Protein AF-A0A6A6LCS4-F1 (afdb_monomer)

Foldseek 3Di:
DDPVVVCVQVVCAVVPDADDADPLLCVLCDCLDLNNDGDPSNVVVVVVVCVCVDPCCVVPPLVVLLVVLVCVLCVPCPPDDDDPVVSVLLSVQVSVCCSVPNDPCPVVSVVVVVVVVVSVVSSVDDPDPDDPVPDPPDPPCPVVVVVVVVVVVVVVVCVVPPPDDDDDDDDD

pLDDT: mean 77.16, std 19.66, range [36.06, 96.31]

Structure (mmCIF, N/CA/C/O backbone):
data_AF-A0A6A6LCS4-F1
#
_entry.id   AF-A0A6A6LCS4-F1
#
loop_
_atom_site.group_PDB
_atom_site.id
_atom_site.type_symbol
_atom_site.label_atom_id
_atom_site.label_alt_id
_atom_site.label_comp_id
_atom_site.label_asym_id
_atom_site.label_entity_id
_atom_site.label_seq_id
_atom_site.pdbx_PDB_ins_code
_atom_site.Cartn_x
_atom_site.Cartn_y
_atom_site.Cartn_z
_atom_site.occupancy
_atom_site.B_iso_or_equiv
_atom_site.auth_seq_id
_atom_site.auth_comp_id
_atom_site.auth_asym_id
_atom_site.auth_atom_id
_atom_site.pdbx_PDB_model_num
ATOM 1 N N . MET A 1 1 ? -0.748 -23.953 -7.394 1.00 75.88 1 MET A N 1
ATOM 2 C CA . MET A 1 1 ? 0.316 -23.124 -8.001 1.00 75.88 1 MET A CA 1
ATOM 3 C C . MET A 1 1 ? 1.629 -23.865 -7.856 1.00 75.88 1 MET A C 1
ATOM 5 O O . MET A 1 1 ? 1.824 -24.465 -6.807 1.00 75.88 1 MET A O 1
ATOM 9 N N . ASP A 1 2 ? 2.481 -23.835 -8.878 1.00 95.81 2 ASP A N 1
ATOM 10 C CA . ASP A 1 2 ? 3.813 -24.445 -8.841 1.00 95.81 2 ASP A CA 1
ATOM 11 C C . ASP A 1 2 ? 4.840 -23.467 -8.219 1.00 95.81 2 ASP A C 1
ATOM 13 O O . ASP A 1 2 ? 5.063 -22.385 -8.777 1.00 95.81 2 ASP A O 1
ATOM 17 N N . PRO A 1 3 ? 5.449 -23.795 -7.061 1.00 96.31 3 PRO A N 1
ATOM 18 C CA . PRO A 1 3 ? 6.428 -22.931 -6.406 1.00 96.31 3 PRO A CA 1
ATOM 19 C C . PRO A 1 3 ? 7.697 -22.688 -7.230 1.00 96.31 3 PRO A C 1
ATOM 21 O O . PRO A 1 3 ? 8.274 -21.602 -7.135 1.00 96.31 3 PRO A O 1
ATOM 24 N N . GLU A 1 4 ? 8.142 -23.666 -8.025 1.00 96.00 4 GLU A N 1
ATOM 25 C CA . GLU A 1 4 ? 9.366 -23.533 -8.822 1.00 96.00 4 GLU A CA 1
ATOM 26 C C . GLU A 1 4 ? 9.160 -22.550 -9.971 1.00 96.00 4 GLU A C 1
ATOM 28 O O . GLU A 1 4 ? 9.959 -21.623 -10.140 1.00 96.00 4 GLU A O 1
ATOM 33 N N . LEU A 1 5 ? 8.034 -22.671 -10.681 1.00 94.38 5 LEU A N 1
ATOM 34 C CA . LEU A 1 5 ? 7.612 -21.700 -11.684 1.00 94.38 5 LEU A CA 1
ATOM 35 C C . LEU A 1 5 ? 7.464 -20.291 -11.093 1.00 94.38 5 LEU A C 1
ATOM 37 O O . LEU A 1 5 ? 7.993 -19.330 -11.650 1.00 94.38 5 LEU A O 1
ATOM 41 N N . ASN A 1 6 ? 6.803 -20.152 -9.941 1.00 93.75 6 ASN A N 1
ATOM 42 C CA . ASN A 1 6 ? 6.642 -18.851 -9.285 1.00 93.75 6 ASN A CA 1
ATOM 43 C C . ASN A 1 6 ? 7.996 -18.220 -8.929 1.00 93.75 6 ASN A C 1
ATOM 45 O O . ASN A 1 6 ? 8.218 -17.032 -9.170 1.00 93.75 6 ASN A O 1
ATOM 49 N N . LYS A 1 7 ? 8.929 -19.015 -8.389 1.00 94.19 7 LYS A N 1
ATOM 50 C CA . LYS A 1 7 ? 10.291 -18.562 -8.086 1.00 94.19 7 LYS A CA 1
ATOM 51 C C . LYS A 1 7 ? 11.024 -18.134 -9.355 1.00 94.19 7 LYS A C 1
ATOM 53 O O . LYS A 1 7 ? 11.685 -17.097 -9.344 1.00 94.19 7 LYS A O 1
ATOM 58 N N . TYR A 1 8 ? 10.903 -18.903 -10.436 1.00 93.12 8 TYR A N 1
ATOM 59 C CA . TYR A 1 8 ? 11.496 -18.557 -11.724 1.00 93.12 8 TYR A CA 1
ATOM 60 C C . TYR A 1 8 ? 10.962 -17.218 -12.243 1.00 93.12 8 TYR A C 1
ATOM 62 O O . TYR A 1 8 ? 11.762 -16.357 -12.608 1.00 93.12 8 TYR A O 1
ATOM 70 N N . ILE A 1 9 ? 9.644 -17.007 -12.214 1.00 92.31 9 ILE A N 1
ATOM 71 C CA . ILE A 1 9 ? 9.012 -15.758 -12.660 1.00 92.31 9 ILE A CA 1
ATOM 72 C C . ILE A 1 9 ? 9.538 -14.566 -11.848 1.00 92.31 9 ILE A C 1
ATOM 74 O O . ILE A 1 9 ? 10.027 -13.597 -12.426 1.00 92.31 9 ILE A O 1
ATOM 78 N N . LEU A 1 10 ? 9.517 -14.657 -10.514 1.00 91.31 10 LEU A N 1
ATOM 79 C CA . LEU A 1 10 ? 9.917 -13.557 -9.626 1.00 91.31 10 LEU A CA 1
ATOM 80 C C . LEU A 1 10 ? 11.423 -13.241 -9.683 1.00 91.31 10 LEU A C 1
ATOM 82 O O . LEU A 1 10 ? 11.816 -12.084 -9.575 1.00 91.31 10 LEU A O 1
ATOM 86 N N . MET A 1 11 ? 12.291 -14.242 -9.864 1.00 90.69 11 MET A N 1
ATOM 87 C CA . MET A 1 11 ? 13.752 -14.040 -9.948 1.00 90.69 11 MET A CA 1
ATOM 88 C C . MET A 1 11 ? 14.232 -13.560 -11.329 1.00 90.69 11 MET A C 1
ATOM 90 O O . MET A 1 11 ? 15.397 -13.172 -11.484 1.00 90.69 11 MET A O 1
ATOM 94 N N . ASN A 1 12 ? 13.357 -13.607 -12.336 1.00 89.56 12 ASN A N 1
ATOM 95 C CA . ASN A 1 12 ? 13.640 -13.172 -13.704 1.00 89.56 12 ASN A CA 1
ATOM 96 C C . ASN A 1 12 ? 12.803 -11.959 -14.134 1.00 89.56 12 ASN A C 1
ATOM 98 O O . ASN A 1 12 ? 12.786 -11.609 -15.317 1.00 89.56 12 ASN A O 1
ATOM 102 N N . GLU A 1 13 ? 12.173 -11.268 -13.182 1.00 81.38 13 GLU A N 1
ATOM 103 C CA . GLU A 1 13 ? 11.623 -9.933 -13.405 1.00 81.38 13 GLU A CA 1
ATOM 104 C C . GLU A 1 13 ? 12.717 -9.021 -14.004 1.00 81.38 13 GLU A C 1
ATOM 106 O O . GLU A 1 13 ? 13.863 -9.019 -13.548 1.00 81.38 13 GLU A O 1
ATOM 111 N N . ALA A 1 14 ? 12.389 -8.295 -15.080 1.00 74.50 14 ALA A N 1
ATOM 112 C CA . ALA A 1 14 ? 13.310 -7.478 -15.886 1.00 74.50 14 ALA A CA 1
ATOM 113 C C . ALA A 1 14 ? 14.361 -8.231 -16.739 1.00 74.50 14 ALA A C 1
ATOM 115 O O . ALA A 1 14 ? 15.143 -7.584 -17.436 1.00 74.50 14 ALA A O 1
ATOM 116 N N . LYS A 1 15 ? 14.348 -9.574 -16.774 1.00 83.25 15 LYS A N 1
ATOM 117 C CA . LYS A 1 15 ? 15.141 -10.405 -17.713 1.00 83.25 15 LYS A CA 1
ATOM 118 C C . LYS A 1 15 ? 14.302 -10.953 -18.878 1.00 83.25 15 LYS A C 1
ATOM 120 O O . LYS A 1 15 ? 14.562 -12.041 -19.379 1.00 83.25 15 LYS A O 1
ATOM 125 N N . GLY A 1 16 ? 13.274 -10.210 -19.284 1.00 80.62 16 GLY A N 1
ATOM 126 C CA . GLY A 1 16 ? 12.321 -10.604 -20.331 1.00 80.62 16 GLY A CA 1
ATOM 127 C C . GLY A 1 16 ? 10.898 -10.841 -19.824 1.00 80.62 16 GLY A C 1
ATOM 128 O O . GLY A 1 16 ? 9.982 -10.926 -20.634 1.00 80.62 16 GLY A O 1
ATOM 129 N N . LEU A 1 17 ? 10.693 -10.880 -18.503 1.00 86.25 17 LEU A N 1
ATOM 130 C CA . LEU A 1 17 ? 9.367 -10.877 -17.884 1.00 86.25 17 LEU A CA 1
ATOM 131 C C . LEU A 1 17 ? 9.035 -9.480 -17.351 1.00 86.25 17 LEU A C 1
ATOM 133 O O . LEU A 1 17 ? 9.842 -8.872 -16.638 1.00 86.25 17 LEU A O 1
ATOM 137 N N . VAL A 1 18 ? 7.841 -8.998 -17.698 1.00 83.62 18 VAL A N 1
ATOM 138 C CA . VAL A 1 18 ? 7.258 -7.739 -17.218 1.00 83.62 18 VAL A CA 1
ATOM 139 C C . VAL A 1 18 ? 5.915 -8.014 -16.534 1.00 83.62 18 VAL A C 1
ATOM 141 O O . VAL A 1 18 ? 5.208 -8.934 -16.959 1.00 83.62 18 VAL A O 1
ATOM 144 N N . PRO A 1 19 ? 5.545 -7.260 -15.485 1.00 84.75 19 PRO A N 1
ATOM 145 C CA . PRO A 1 19 ? 4.231 -7.385 -14.867 1.00 84.75 19 PRO A CA 1
ATOM 146 C C . PRO A 1 19 ? 3.094 -7.110 -15.864 1.00 84.75 19 PRO A C 1
ATOM 148 O O . PRO A 1 19 ? 3.090 -6.099 -16.561 1.00 84.75 19 PRO A O 1
ATOM 151 N N . GLY A 1 20 ? 2.114 -8.013 -15.923 1.00 85.19 20 GLY A N 1
ATOM 152 C CA . GLY A 1 20 ? 0.944 -7.900 -16.798 1.00 85.19 20 GLY A CA 1
ATOM 153 C C . GLY A 1 20 ? -0.299 -7.442 -16.042 1.00 85.19 20 GLY A C 1
ATOM 154 O O . GLY A 1 20 ? -1.183 -8.254 -15.780 1.00 85.19 20 GLY A O 1
ATOM 155 N N . TYR A 1 21 ? -0.364 -6.165 -15.660 1.00 86.12 21 TYR A N 1
ATOM 156 C CA . TYR A 1 21 ? -1.537 -5.614 -14.970 1.00 86.12 21 TYR A CA 1
ATOM 157 C C . TYR A 1 21 ? -2.703 -5.335 -15.937 1.00 86.12 21 TYR A C 1
ATOM 159 O O . TYR A 1 21 ? -2.460 -4.965 -17.088 1.00 86.12 21 TYR A O 1
ATOM 167 N N . PRO A 1 22 ? -3.970 -5.465 -15.491 1.00 83.50 22 PRO A N 1
ATOM 168 C CA . PRO A 1 22 ? -5.130 -5.093 -16.299 1.00 83.50 22 PRO A CA 1
ATOM 169 C C . PRO A 1 22 ? -5.098 -3.620 -16.724 1.00 83.50 22 PRO A C 1
ATOM 171 O O . PRO A 1 22 ? -4.697 -2.753 -15.945 1.00 83.50 22 PRO A O 1
ATOM 174 N N . GLN A 1 23 ? -5.599 -3.322 -17.927 1.00 81.31 23 GLN A N 1
ATOM 175 C CA . GLN A 1 23 ? -5.616 -1.953 -18.453 1.00 81.31 23 GLN A CA 1
ATOM 176 C C . GLN A 1 23 ? -6.416 -0.989 -17.557 1.00 81.31 23 GLN A C 1
ATOM 178 O O . GLN A 1 23 ? -5.954 0.123 -17.323 1.00 81.31 23 GLN A O 1
ATOM 183 N N . SER A 1 24 ? -7.534 -1.433 -16.962 1.00 80.19 24 SER A N 1
ATOM 184 C CA . SER A 1 24 ? -8.314 -0.634 -15.996 1.00 80.19 24 SER A CA 1
ATOM 185 C C . SER A 1 24 ? -7.468 -0.143 -14.822 1.00 80.19 24 SER A C 1
ATOM 187 O O . SER A 1 24 ? -7.541 1.025 -14.447 1.00 80.19 24 SER A O 1
ATOM 189 N N . MET A 1 25 ? -6.623 -1.011 -14.257 1.00 83.00 25 MET A N 1
ATOM 190 C CA . MET A 1 25 ? -5.726 -0.643 -13.164 1.00 83.00 25 MET A CA 1
ATOM 191 C C . MET A 1 25 ? -4.701 0.406 -13.611 1.00 83.00 25 MET A C 1
ATOM 193 O O . MET A 1 25 ? -4.442 1.358 -12.875 1.00 83.00 25 MET A O 1
ATOM 197 N N . LEU A 1 26 ? -4.131 0.253 -14.810 1.00 85.44 26 LEU A N 1
ATOM 198 C CA . LEU A 1 26 ? -3.150 1.194 -15.357 1.00 85.44 26 LEU A CA 1
ATOM 199 C C . LEU A 1 26 ? -3.765 2.567 -15.656 1.00 85.44 26 LEU A C 1
ATOM 201 O O . LEU A 1 26 ? -3.124 3.585 -15.392 1.00 85.44 26 LEU A O 1
ATOM 205 N N . ASP A 1 27 ? -4.996 2.598 -16.164 1.00 85.19 27 ASP A N 1
ATOM 206 C CA . ASP A 1 27 ? -5.712 3.834 -16.482 1.00 85.19 27 ASP A CA 1
ATOM 207 C C . ASP A 1 27 ? -6.097 4.601 -15.213 1.00 85.19 27 ASP A C 1
ATOM 209 O O . ASP A 1 27 ? -5.892 5.812 -15.137 1.00 85.19 27 ASP A O 1
ATOM 213 N N . ILE A 1 28 ? -6.582 3.892 -14.188 1.00 87.00 28 ILE A N 1
ATOM 214 C CA . ILE A 1 28 ? -6.997 4.490 -12.913 1.00 87.00 28 ILE A CA 1
ATOM 215 C C . ILE A 1 28 ? -5.797 4.992 -12.101 1.00 87.00 28 ILE A C 1
ATOM 217 O O . ILE A 1 28 ? -5.835 6.096 -11.561 1.00 87.00 28 ILE A O 1
ATOM 221 N N . LEU A 1 29 ? -4.728 4.195 -11.992 1.00 88.31 29 LEU A N 1
ATOM 222 C CA . LEU A 1 29 ? -3.538 4.570 -11.215 1.00 88.31 29 LEU A CA 1
ATOM 223 C C . LEU A 1 29 ? -2.599 5.510 -11.988 1.00 88.31 29 LEU A C 1
ATOM 225 O O . LEU A 1 29 ? -1.736 6.155 -11.392 1.00 88.31 29 LEU A O 1
ATOM 229 N N . GLY A 1 30 ? -2.766 5.598 -13.309 1.00 87.88 30 GLY A N 1
ATOM 230 C CA . GLY A 1 30 ? -2.025 6.487 -14.196 1.00 87.88 30 GLY A CA 1
ATOM 231 C C . GLY A 1 30 ? -0.648 5.956 -14.599 1.00 87.88 30 GLY A C 1
ATOM 232 O O . GLY A 1 30 ? -0.017 5.165 -13.909 1.00 87.88 30 GLY A O 1
ATOM 233 N N . LYS A 1 31 ? -0.116 6.437 -15.724 1.00 88.00 31 LYS A N 1
ATOM 234 C CA . LYS A 1 31 ? 1.104 5.895 -16.367 1.00 88.00 31 LYS A CA 1
ATOM 235 C C . LYS A 1 31 ? 2.401 6.051 -15.558 1.00 88.00 31 LYS A C 1
ATOM 237 O O . LYS A 1 31 ? 3.392 5.401 -15.870 1.00 88.00 31 LYS A O 1
ATOM 242 N N . CYS A 1 32 ? 2.397 6.906 -14.537 1.00 88.31 32 CYS A N 1
ATOM 243 C CA . CYS A 1 32 ? 3.542 7.138 -13.652 1.00 88.31 32 CYS A CA 1
ATOM 244 C C . CYS A 1 32 ? 3.520 6.257 -12.393 1.00 88.31 32 CYS A C 1
ATOM 246 O O . CYS A 1 32 ? 4.375 6.421 -11.526 1.00 88.31 32 CYS A O 1
ATOM 248 N N . ASN A 1 33 ? 2.539 5.360 -12.251 1.00 90.62 33 ASN A N 1
ATOM 249 C CA . ASN A 1 33 ? 2.462 4.463 -11.105 1.00 90.62 33 ASN A CA 1
ATOM 250 C C . ASN A 1 33 ? 3.554 3.375 -11.170 1.00 90.62 33 ASN A C 1
ATOM 252 O O . ASN A 1 33 ? 3.995 2.988 -12.254 1.00 90.62 33 ASN A O 1
ATOM 256 N N . ILE A 1 34 ? 3.978 2.857 -10.011 1.00 91.12 34 ILE A N 1
ATOM 257 C CA . ILE A 1 34 ? 5.079 1.879 -9.930 1.00 91.12 34 ILE A CA 1
ATOM 258 C C . ILE A 1 34 ? 4.786 0.571 -10.687 1.00 91.12 34 ILE A C 1
ATOM 260 O O . ILE A 1 34 ? 5.712 -0.046 -11.195 1.00 91.12 34 ILE A O 1
ATOM 264 N N . ALA A 1 35 ? 3.515 0.183 -10.807 1.00 87.50 35 ALA A N 1
ATOM 265 C CA . ALA A 1 35 ? 3.062 -0.991 -11.549 1.00 87.50 35 ALA A CA 1
ATOM 266 C C . ALA A 1 35 ? 3.028 -0.769 -13.080 1.00 87.50 35 ALA A C 1
ATOM 268 O O . ALA A 1 35 ? 2.988 -1.739 -13.832 1.00 87.50 35 ALA A O 1
ATOM 269 N N . ALA A 1 36 ? 3.056 0.485 -13.555 1.00 88.81 36 ALA A N 1
ATOM 270 C CA . ALA A 1 36 ? 3.078 0.837 -14.980 1.00 88.81 36 ALA A CA 1
ATOM 271 C C . ALA A 1 36 ? 4.490 1.075 -15.537 1.00 88.81 36 ALA A C 1
ATOM 273 O O . ALA A 1 36 ? 4.730 0.901 -16.736 1.00 88.81 36 ALA A O 1
ATOM 274 N N . VAL A 1 37 ? 5.425 1.524 -14.697 1.00 90.50 37 VAL A N 1
ATOM 275 C CA . VAL A 1 37 ? 6.797 1.820 -15.126 1.00 90.50 37 VAL A CA 1
ATOM 276 C C . VAL A 1 37 ? 7.677 0.574 -15.100 1.00 90.50 37 VAL A C 1
ATOM 278 O O . VAL A 1 37 ? 7.478 -0.342 -14.311 1.00 90.50 37 VAL A O 1
ATOM 281 N N . HIS A 1 38 ? 8.713 0.564 -15.939 1.00 88.75 38 HIS A N 1
ATOM 282 C CA . HIS A 1 38 ? 9.626 -0.569 -16.083 1.00 88.75 38 HIS A CA 1
ATOM 283 C C . HIS A 1 38 ? 11.090 -0.106 -16.089 1.00 88.75 38 HIS A C 1
ATOM 285 O O . HIS A 1 38 ? 11.390 1.090 -16.159 1.00 88.75 38 HIS A O 1
ATOM 291 N N . GLY A 1 39 ? 12.021 -1.059 -16.000 1.00 88.50 39 GLY A N 1
ATOM 292 C CA . GLY A 1 39 ? 13.454 -0.801 -16.153 1.00 88.50 39 GLY A CA 1
ATOM 293 C C . GLY A 1 39 ? 14.031 0.163 -15.109 1.00 88.50 39 GLY A C 1
ATOM 294 O O . GLY A 1 39 ? 13.807 0.013 -13.905 1.00 88.50 39 GLY A O 1
ATOM 295 N N . SER A 1 40 ? 14.814 1.144 -15.566 1.00 90.88 40 SER A N 1
ATOM 296 C CA . SER A 1 40 ? 15.512 2.105 -14.700 1.00 90.88 40 SER A CA 1
ATOM 297 C C . SER A 1 40 ? 14.556 2.980 -13.887 1.00 90.88 40 SER A C 1
ATOM 299 O O . SER A 1 40 ? 14.818 3.211 -12.708 1.00 90.88 40 SER A O 1
ATOM 301 N N . THR A 1 41 ? 13.430 3.403 -14.470 1.00 92.44 41 THR A N 1
ATOM 302 C CA . THR A 1 41 ? 12.408 4.205 -13.781 1.00 92.44 41 THR A CA 1
ATOM 303 C C . THR A 1 41 ? 11.787 3.430 -12.624 1.00 92.44 41 THR A C 1
ATOM 305 O O . THR A 1 41 ? 11.748 3.933 -11.501 1.00 92.44 41 THR A O 1
ATOM 308 N N . HIS A 1 42 ? 11.389 2.174 -12.860 1.00 92.31 42 HIS A N 1
ATOM 309 C CA . HIS A 1 42 ? 10.890 1.295 -11.798 1.00 92.31 42 HIS A CA 1
ATOM 310 C C . HIS A 1 42 ? 11.935 1.101 -10.691 1.00 92.31 42 HIS A C 1
ATOM 312 O O . HIS A 1 42 ? 11.632 1.260 -9.509 1.00 92.31 42 HIS A O 1
ATOM 318 N N . LYS A 1 43 ? 13.195 0.829 -11.064 1.00 91.69 43 LYS A N 1
ATOM 319 C CA . LYS A 1 43 ? 14.300 0.652 -10.109 1.00 91.69 43 LYS A CA 1
ATOM 320 C C . LYS A 1 43 ? 14.516 1.893 -9.240 1.00 91.69 43 LYS A C 1
ATOM 322 O O . LYS A 1 43 ? 14.732 1.753 -8.037 1.00 91.69 43 LYS A O 1
ATOM 327 N N . TYR A 1 44 ? 14.449 3.083 -9.833 1.00 94.81 44 TYR A N 1
ATOM 328 C CA . TYR A 1 44 ? 14.575 4.348 -9.115 1.00 94.81 44 TYR A CA 1
ATOM 329 C C . TYR A 1 44 ? 13.414 4.560 -8.135 1.00 94.81 44 TYR A C 1
ATOM 331 O O . TYR A 1 44 ? 13.659 4.761 -6.947 1.00 94.81 44 TYR A O 1
ATOM 339 N N . MET A 1 45 ? 12.164 4.427 -8.596 1.00 95.25 45 MET A N 1
ATOM 340 C CA . MET A 1 45 ? 10.975 4.570 -7.744 1.00 95.25 45 MET A CA 1
ATOM 341 C C . MET A 1 45 ? 10.977 3.572 -6.583 1.00 95.25 45 MET A C 1
ATOM 343 O O . MET A 1 45 ? 10.755 3.955 -5.436 1.00 95.25 45 MET A O 1
ATOM 347 N N . ARG A 1 46 ? 11.290 2.300 -6.859 1.00 93.19 46 ARG A N 1
ATOM 348 C CA . ARG A 1 46 ? 11.407 1.257 -5.834 1.00 93.19 46 ARG A CA 1
ATOM 349 C C . ARG A 1 46 ? 12.513 1.575 -4.830 1.00 93.19 46 ARG A C 1
ATOM 351 O O . ARG A 1 46 ? 12.316 1.382 -3.636 1.00 93.19 46 ARG A O 1
ATOM 358 N N . GLY A 1 47 ? 13.664 2.061 -5.295 1.00 95.00 47 GLY A N 1
ATOM 359 C CA . GLY A 1 47 ? 14.767 2.479 -4.428 1.00 95.00 47 GLY A CA 1
ATOM 360 C C . GLY A 1 47 ? 14.375 3.630 -3.500 1.00 95.00 47 GLY A C 1
ATOM 361 O O . GLY A 1 47 ? 14.605 3.545 -2.295 1.00 95.00 47 GLY A O 1
ATOM 362 N N . ALA A 1 48 ? 13.721 4.659 -4.044 1.00 94.62 48 ALA A N 1
ATOM 363 C CA . ALA A 1 48 ? 13.206 5.778 -3.262 1.00 94.62 48 ALA A CA 1
ATOM 364 C C . ALA A 1 48 ? 12.175 5.307 -2.224 1.00 94.62 48 ALA A C 1
ATOM 366 O O . ALA A 1 48 ? 12.322 5.620 -1.045 1.00 94.62 48 ALA A O 1
ATOM 367 N N . LEU A 1 49 ? 11.207 4.469 -2.613 1.00 92.88 49 LEU A N 1
ATOM 368 C CA . LEU A 1 49 ? 10.234 3.900 -1.678 1.00 92.88 49 LEU A CA 1
ATOM 369 C C . LEU A 1 49 ? 10.925 3.126 -0.547 1.00 92.88 49 LEU A C 1
ATOM 371 O O . LEU A 1 49 ? 10.646 3.380 0.619 1.00 92.88 49 LEU A O 1
ATOM 375 N N . LEU A 1 50 ? 11.872 2.239 -0.873 1.00 94.19 50 LEU A N 1
ATOM 376 C CA . LEU A 1 50 ? 12.612 1.454 0.121 1.00 94.19 50 LEU A CA 1
ATOM 377 C C . LEU A 1 50 ? 13.441 2.318 1.081 1.00 94.19 50 LEU A C 1
ATOM 379 O O . LEU A 1 50 ? 13.595 1.941 2.240 1.00 94.19 50 LEU A O 1
ATOM 383 N N . SER A 1 51 ? 1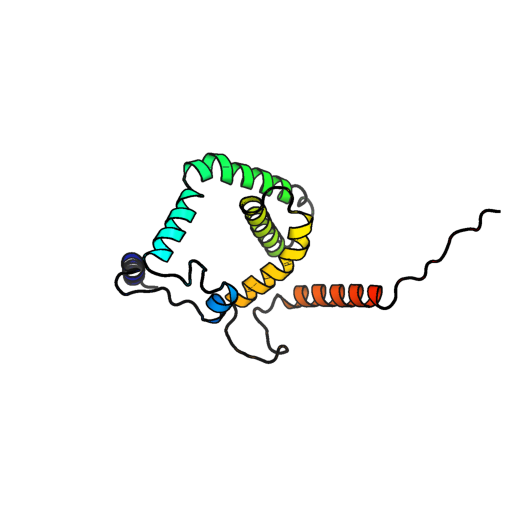3.946 3.475 0.639 1.00 92.38 51 SER A N 1
ATOM 384 C CA . SER A 1 51 ? 14.635 4.411 1.538 1.00 92.38 51 SER A CA 1
ATOM 385 C C . SER A 1 51 ? 13.701 5.050 2.572 1.00 92.38 51 SER A C 1
ATOM 387 O O . SER A 1 51 ? 14.131 5.292 3.699 1.00 92.38 51 SER A O 1
ATOM 389 N N . LEU A 1 52 ? 12.420 5.251 2.231 1.00 90.62 52 LEU A N 1
ATOM 390 C CA . LEU A 1 52 ? 11.407 5.781 3.151 1.00 90.62 52 LEU A CA 1
ATOM 391 C C . LEU A 1 52 ? 10.970 4.741 4.194 1.00 90.62 52 LEU A C 1
ATOM 393 O O . LEU A 1 52 ? 10.619 5.103 5.314 1.00 90.62 52 LEU A O 1
ATOM 397 N N . ILE A 1 53 ? 11.027 3.451 3.847 1.00 92.56 53 ILE A N 1
ATOM 398 C CA . ILE A 1 53 ? 10.640 2.327 4.717 1.00 92.56 53 ILE A CA 1
ATOM 399 C C . ILE A 1 53 ? 11.845 1.493 5.175 1.00 92.56 53 ILE A C 1
ATOM 401 O O . ILE A 1 53 ? 11.779 0.266 5.257 1.00 92.56 53 ILE A O 1
ATOM 405 N N . SER A 1 54 ? 12.970 2.145 5.474 1.00 94.38 54 SER A N 1
ATOM 406 C CA . SER A 1 54 ? 14.150 1.446 5.993 1.00 94.38 54 SER A CA 1
ATOM 407 C C . SER A 1 54 ? 13.846 0.741 7.330 1.00 94.38 54 SER A C 1
ATOM 409 O O . SER A 1 54 ? 12.957 1.178 8.066 1.00 94.38 54 SER A O 1
ATOM 411 N N . PRO A 1 55 ? 14.582 -0.322 7.707 1.00 95.38 55 PRO A N 1
ATOM 412 C CA . PRO A 1 55 ? 14.356 -1.018 8.977 1.00 95.38 55 PRO A CA 1
ATOM 413 C C . PRO A 1 55 ? 14.365 -0.089 10.201 1.00 95.38 55 PRO A C 1
ATOM 415 O O . PRO A 1 55 ? 13.561 -0.266 11.117 1.00 95.38 55 PRO A O 1
ATOM 418 N N . THR A 1 56 ? 15.236 0.924 10.194 1.00 95.31 56 THR A N 1
ATOM 419 C CA . THR A 1 56 ? 15.301 1.957 11.234 1.00 95.31 56 THR A CA 1
ATOM 420 C C . THR A 1 56 ? 14.048 2.831 11.228 1.00 95.31 56 THR A C 1
ATOM 422 O O . THR A 1 56 ? 13.420 2.982 12.271 1.00 95.31 56 THR A O 1
ATOM 425 N N . MET A 1 57 ? 13.612 3.322 10.059 1.00 94.19 57 MET A N 1
ATOM 426 C CA . MET A 1 57 ? 12.378 4.114 9.934 1.00 94.19 57 MET A CA 1
ATOM 427 C C . MET A 1 57 ? 11.144 3.329 10.387 1.00 94.19 57 MET A C 1
ATOM 429 O O . MET A 1 57 ? 10.293 3.865 11.096 1.00 94.19 57 MET A O 1
ATOM 433 N N . ILE A 1 58 ? 11.061 2.042 10.035 1.00 94.56 58 ILE A N 1
ATOM 434 C CA . ILE A 1 58 ? 9.980 1.160 10.485 1.00 94.56 58 ILE A CA 1
ATOM 435 C C . ILE A 1 58 ? 9.961 1.084 12.012 1.00 94.56 58 ILE A C 1
ATOM 437 O O . ILE A 1 58 ? 8.916 1.304 12.621 1.00 94.56 58 ILE A O 1
ATOM 441 N N . ARG A 1 59 ? 11.108 0.788 12.632 1.00 96.25 59 ARG A N 1
ATOM 442 C CA . ARG A 1 59 ? 11.212 0.584 14.081 1.00 96.25 59 ARG A CA 1
ATOM 443 C C . ARG A 1 59 ? 10.965 1.862 14.877 1.00 96.25 59 ARG A C 1
ATOM 445 O O . ARG A 1 59 ? 10.276 1.810 15.890 1.00 96.25 59 ARG A O 1
ATOM 452 N N . GLU A 1 60 ? 11.562 2.969 14.458 1.00 95.12 60 GLU A N 1
ATOM 453 C CA . GLU A 1 60 ? 11.644 4.186 15.270 1.00 95.12 60 GLU A CA 1
ATOM 454 C C . GLU A 1 60 ? 10.518 5.180 14.982 1.00 95.12 60 GLU A C 1
ATOM 456 O O . GLU A 1 60 ? 10.186 5.974 15.855 1.00 95.12 60 GLU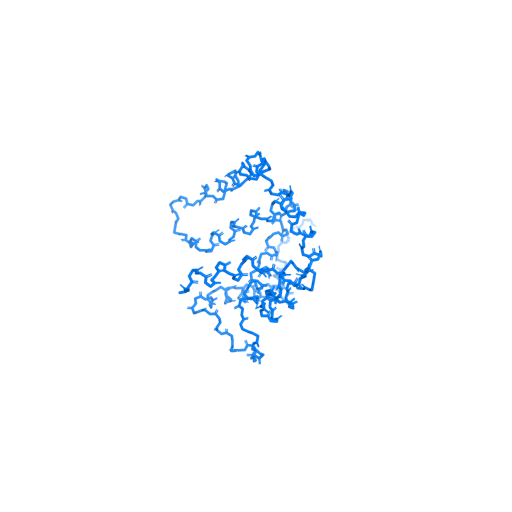 A O 1
ATOM 461 N N . GLN A 1 61 ? 9.915 5.138 13.788 1.00 91.38 61 GLN A N 1
ATOM 462 C CA . GLN A 1 61 ? 8.929 6.136 13.359 1.00 91.38 61 GLN A CA 1
ATOM 463 C C . GLN A 1 61 ? 7.586 5.509 12.976 1.00 91.38 61 GLN A C 1
ATOM 465 O O . GLN A 1 61 ? 6.554 5.859 13.555 1.00 91.38 61 GLN A O 1
ATOM 470 N N . LEU A 1 62 ? 7.575 4.564 12.027 1.00 91.94 62 LEU A N 1
ATOM 471 C CA . LEU A 1 62 ? 6.321 4.040 11.470 1.00 91.94 62 LEU A CA 1
ATOM 472 C C . LEU A 1 62 ? 5.562 3.193 12.499 1.00 91.94 62 LEU A C 1
ATOM 474 O O . LEU A 1 62 ? 4.392 3.465 12.752 1.00 91.94 62 LEU A O 1
ATOM 478 N N . LEU A 1 63 ? 6.212 2.215 13.142 1.00 94.25 63 LEU A N 1
ATOM 479 C CA . LEU A 1 63 ? 5.549 1.338 14.115 1.00 94.25 63 LEU A CA 1
ATOM 480 C C . LEU A 1 63 ? 4.983 2.097 15.327 1.00 94.25 63 LEU A C 1
ATOM 482 O O . LEU A 1 63 ? 3.810 1.877 15.629 1.00 94.25 63 LEU A O 1
ATOM 486 N N . PRO A 1 64 ? 5.719 3.013 15.993 1.00 93.88 64 PRO A N 1
ATOM 487 C CA . PRO A 1 64 ? 5.146 3.810 17.079 1.00 93.88 64 PRO A CA 1
ATOM 488 C C . PRO A 1 64 ? 3.961 4.667 16.623 1.00 93.88 64 PRO A C 1
ATOM 490 O O . PRO A 1 64 ? 2.940 4.737 17.307 1.00 93.88 64 PRO A O 1
ATOM 493 N N . THR A 1 65 ? 4.057 5.277 15.437 1.00 91.00 65 THR A N 1
ATOM 494 C CA . THR A 1 65 ? 2.973 6.097 14.874 1.00 91.00 65 THR A CA 1
ATOM 495 C C . THR A 1 65 ? 1.725 5.260 14.592 1.00 91.00 65 THR A C 1
ATOM 497 O O . THR A 1 65 ? 0.608 5.690 14.897 1.00 91.00 65 THR A O 1
ATOM 500 N N . ILE A 1 66 ? 1.909 4.060 14.037 1.00 92.75 66 ILE A N 1
ATOM 501 C CA . ILE A 1 66 ? 0.837 3.103 13.760 1.00 92.75 66 ILE A CA 1
ATOM 502 C C . ILE A 1 66 ? 0.216 2.598 15.070 1.00 92.75 66 ILE A C 1
ATOM 504 O O . ILE A 1 66 ? -1.007 2.594 15.171 1.00 92.75 66 ILE A O 1
ATOM 508 N N . ASP A 1 67 ? 1.006 2.241 16.089 1.00 94.25 67 ASP A N 1
ATOM 509 C CA . ASP A 1 67 ? 0.497 1.786 17.396 1.00 94.25 67 ASP A CA 1
ATOM 510 C C . ASP A 1 67 ? -0.375 2.856 18.072 1.00 94.25 67 ASP A C 1
ATOM 512 O O . ASP A 1 67 ? -1.525 2.582 18.424 1.00 94.25 67 ASP A O 1
ATOM 516 N N . VAL A 1 68 ? 0.112 4.099 18.159 1.00 92.25 68 VAL A N 1
ATOM 517 C CA . VAL A 1 68 ? -0.657 5.222 18.723 1.00 92.25 68 VAL A CA 1
ATOM 518 C C . VAL A 1 68 ? -1.951 5.449 17.939 1.00 92.25 68 VAL A C 1
ATOM 520 O O . VAL A 1 68 ? -3.020 5.639 18.530 1.00 92.25 68 VAL A O 1
ATOM 523 N N . PHE A 1 69 ? -1.878 5.412 16.605 1.00 91.25 69 PHE A N 1
ATOM 524 C CA . PHE A 1 69 ? -3.050 5.576 15.749 1.00 91.25 69 PHE A CA 1
ATOM 525 C C . PHE A 1 69 ? -4.078 4.457 15.969 1.00 91.25 69 PHE A C 1
ATOM 527 O O . PHE A 1 69 ? -5.256 4.747 16.179 1.00 91.25 69 PHE A O 1
ATOM 534 N N . MET A 1 70 ? -3.641 3.194 15.984 1.00 92.06 70 MET A N 1
ATOM 535 C CA . MET A 1 70 ? -4.517 2.039 16.191 1.00 92.06 70 MET A CA 1
ATOM 536 C C . MET A 1 70 ? -5.177 2.077 17.569 1.00 92.06 70 MET A C 1
ATOM 538 O O . MET A 1 70 ? -6.394 1.949 17.648 1.00 92.06 70 MET A O 1
ATOM 542 N N . ARG A 1 71 ? -4.429 2.337 18.650 1.00 93.94 71 ARG A N 1
ATOM 543 C CA . ARG A 1 71 ? -5.007 2.460 20.005 1.00 93.94 71 ARG A CA 1
ATOM 544 C C . ARG A 1 71 ? -6.082 3.538 20.077 1.00 93.94 71 ARG A C 1
ATOM 546 O O . ARG A 1 71 ? -7.132 3.320 20.674 1.00 93.94 71 AR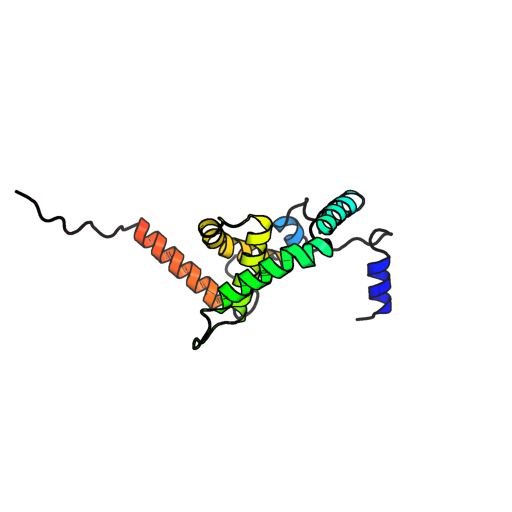G A O 1
ATOM 553 N N . THR A 1 72 ? -5.841 4.680 19.434 1.00 90.00 72 THR A N 1
ATOM 554 C CA . THR A 1 72 ? -6.815 5.780 19.372 1.00 90.00 72 THR A CA 1
ATOM 555 C C . THR A 1 72 ? -8.064 5.383 18.589 1.00 90.00 72 THR A C 1
ATOM 557 O O . THR A 1 72 ? -9.170 5.763 18.957 1.00 90.00 72 THR A O 1
ATOM 560 N N . HIS A 1 73 ? -7.905 4.611 17.514 1.00 88.06 73 HIS A N 1
ATOM 561 C CA . HIS A 1 73 ? -9.026 4.164 16.694 1.00 88.06 73 HIS A CA 1
ATOM 562 C C . HIS A 1 73 ? -9.860 3.070 17.385 1.00 88.06 73 HIS A C 1
ATOM 564 O O . HIS A 1 73 ? -11.083 3.054 17.248 1.00 88.06 73 HIS A O 1
ATOM 570 N N . LEU A 1 74 ? -9.207 2.196 18.159 1.00 91.94 74 LEU A N 1
ATOM 571 C CA . LEU A 1 74 ? -9.820 1.083 18.892 1.00 91.94 74 LEU A CA 1
ATOM 572 C C . LEU A 1 74 ? -10.491 1.501 20.210 1.00 91.94 74 LEU A C 1
ATOM 574 O O . LEU A 1 74 ? -11.392 0.807 20.670 1.00 91.94 74 LEU A O 1
ATOM 578 N N . SER A 1 75 ? -10.101 2.632 20.810 1.00 91.56 75 SER A N 1
ATOM 579 C CA . SER A 1 75 ? -10.566 3.061 22.145 1.00 91.56 75 SER A CA 1
ATOM 580 C C . SER A 1 75 ? -12.086 3.203 22.288 1.00 91.56 75 SER A C 1
ATOM 582 O O . SER A 1 75 ? -12.611 3.176 23.395 1.00 91.56 75 SER A O 1
ATOM 584 N N . ASN A 1 76 ? -12.802 3.348 21.171 1.00 85.00 76 ASN A N 1
ATOM 585 C CA . ASN A 1 76 ? -14.246 3.561 21.136 1.00 85.00 76 ASN A CA 1
ATOM 586 C C . ASN A 1 76 ? -15.044 2.323 20.702 1.00 85.00 76 ASN A C 1
ATOM 588 O O . ASN A 1 76 ? -16.224 2.469 20.364 1.00 85.00 76 ASN A O 1
ATOM 592 N N . TRP A 1 77 ? -14.418 1.146 20.635 1.00 91.56 77 TRP A N 1
ATOM 593 C CA . TRP A 1 77 ? -15.053 -0.079 20.132 1.00 91.56 77 TRP A CA 1
ATOM 594 C C . TRP A 1 77 ? -15.749 -0.901 21.222 1.00 91.56 77 TRP A C 1
ATOM 596 O O . TRP A 1 77 ? -16.629 -1.698 20.902 1.00 91.56 77 TRP A O 1
ATOM 606 N N . ASP A 1 78 ? -15.403 -0.690 22.493 1.00 91.25 78 ASP A N 1
ATOM 607 C CA . ASP A 1 78 ? -15.942 -1.466 23.611 1.00 91.25 78 ASP A CA 1
ATOM 608 C C . ASP A 1 78 ? -17.476 -1.422 23.676 1.00 91.25 78 ASP A C 1
ATOM 610 O O . ASP A 1 78 ? -18.102 -0.371 23.509 1.00 91.25 78 ASP A O 1
ATOM 614 N N . ASN A 1 79 ? -18.077 -2.585 23.954 1.00 92.12 79 ASN A N 1
ATOM 615 C CA . ASN A 1 79 ? -19.524 -2.789 24.098 1.00 92.12 79 ASN A CA 1
ATOM 616 C C . ASN A 1 79 ? -20.367 -2.372 22.875 1.00 92.12 79 ASN A C 1
ATOM 618 O O . ASN A 1 79 ? -21.558 -2.089 23.014 1.00 92.12 79 ASN A O 1
ATOM 622 N N . LYS A 1 80 ? -19.777 -2.342 21.674 1.00 92.62 80 LYS A N 1
ATOM 623 C CA . LYS A 1 80 ? -20.483 -2.052 20.419 1.00 92.62 80 LYS A CA 1
ATOM 624 C C . LYS A 1 80 ? -20.425 -3.242 19.472 1.00 92.62 80 LYS A C 1
ATOM 626 O O . LYS A 1 80 ? -19.402 -3.908 19.346 1.00 92.62 80 LYS A O 1
ATOM 631 N N . VAL A 1 81 ? -21.520 -3.468 18.752 1.00 94.62 81 VAL A N 1
ATOM 632 C CA . VAL A 1 81 ? -21.505 -4.317 17.558 1.00 94.62 81 VAL A CA 1
ATOM 633 C C . VAL A 1 81 ? -20.897 -3.488 16.431 1.00 94.62 81 VAL A C 1
ATOM 635 O O . VAL A 1 81 ? -21.407 -2.416 16.109 1.00 94.62 81 VAL A O 1
ATOM 638 N N . ILE A 1 82 ? -19.785 -3.958 15.872 1.00 93.31 82 ILE A N 1
ATOM 639 C CA . ILE A 1 82 ? -19.040 -3.256 14.827 1.00 93.31 82 ILE A CA 1
ATOM 640 C C . ILE A 1 82 ? -18.906 -4.132 13.585 1.00 93.31 82 ILE A C 1
ATOM 642 O O . ILE A 1 82 ? -18.698 -5.341 13.686 1.00 93.31 82 ILE A O 1
ATOM 646 N N . ASP A 1 83 ? -18.953 -3.508 12.412 1.00 93.38 83 ASP A N 1
ATOM 647 C CA . ASP A 1 83 ? -18.449 -4.129 11.193 1.00 93.38 83 ASP A CA 1
ATOM 648 C C . ASP A 1 83 ? -16.921 -4.007 11.186 1.00 93.38 83 ASP A C 1
ATOM 650 O O . ASP A 1 83 ? -16.352 -2.941 10.923 1.00 93.38 83 ASP A O 1
ATOM 654 N N . ILE A 1 84 ? -16.248 -5.112 11.507 1.00 92.50 84 ILE A N 1
ATOM 655 C CA . ILE A 1 84 ? -14.787 -5.160 11.552 1.00 92.50 84 ILE A CA 1
ATOM 656 C C . ILE A 1 84 ? -14.162 -4.901 10.177 1.00 92.50 84 ILE A C 1
ATOM 658 O O . ILE A 1 84 ? -13.112 -4.270 10.092 1.00 92.50 84 ILE A O 1
ATOM 662 N N . GLN A 1 85 ? -14.808 -5.326 9.087 1.00 93.12 85 GLN A N 1
ATOM 663 C CA . GLN A 1 85 ? -14.283 -5.131 7.742 1.00 93.12 85 GLN A CA 1
ATOM 664 C C . GLN A 1 85 ? -14.314 -3.647 7.375 1.00 93.12 85 GLN A C 1
ATOM 666 O O . GLN A 1 85 ? -13.303 -3.110 6.914 1.00 93.12 85 GLN A O 1
ATOM 671 N N . GLN A 1 86 ? -15.446 -2.977 7.609 1.00 91.00 86 GLN A N 1
ATOM 672 C CA . GLN A 1 86 ? -15.567 -1.539 7.386 1.00 91.00 86 GLN A CA 1
ATOM 673 C C . GLN A 1 86 ? -14.549 -0.776 8.239 1.00 91.00 86 GLN A C 1
ATOM 675 O O . GLN A 1 86 ? -13.777 0.031 7.718 1.00 91.00 86 GLN A O 1
ATOM 680 N N . LYS A 1 87 ? -14.494 -1.065 9.543 1.00 91.44 87 LYS A N 1
ATOM 681 C CA . LYS A 1 87 ? -13.618 -0.347 10.472 1.00 91.44 87 LYS A CA 1
ATOM 682 C C . LYS A 1 87 ? -12.138 -0.540 10.164 1.00 91.44 87 LYS A C 1
ATOM 684 O O . LYS A 1 87 ? -11.376 0.423 10.208 1.00 91.44 87 LYS A O 1
ATOM 689 N N . THR A 1 88 ? -11.711 -1.743 9.785 1.00 92.38 88 THR A N 1
ATOM 690 C CA . THR A 1 88 ? -10.314 -1.984 9.405 1.00 92.38 88 THR A CA 1
ATOM 691 C C . THR A 1 88 ? -9.952 -1.324 8.070 1.00 92.38 88 THR A C 1
ATOM 693 O O . THR A 1 88 ? -8.838 -0.813 7.950 1.00 92.38 88 THR A O 1
ATOM 696 N N . LYS A 1 89 ? -10.873 -1.257 7.093 1.00 92.62 89 LYS A N 1
ATOM 697 C CA . LYS A 1 89 ? -10.667 -0.495 5.844 1.00 92.62 89 LYS A CA 1
ATOM 698 C C . LYS A 1 89 ? -10.468 1.000 6.131 1.00 92.62 89 LYS A C 1
ATOM 700 O O . LYS A 1 89 ? -9.504 1.586 5.638 1.00 92.62 89 LYS A O 1
ATOM 705 N N . GLU A 1 90 ? -11.335 1.593 6.958 1.00 91.38 90 GLU A N 1
ATOM 706 C CA . GLU A 1 90 ? -11.223 2.990 7.414 1.00 91.38 90 GLU A CA 1
ATOM 707 C C . GLU A 1 90 ? -9.876 3.226 8.118 1.00 91.38 90 GLU A C 1
ATOM 709 O O . GLU A 1 90 ? -9.126 4.138 7.767 1.00 91.38 90 GLU A O 1
ATOM 714 N N . MET A 1 91 ? -9.525 2.357 9.069 1.00 91.56 91 MET A N 1
ATOM 715 C CA . MET A 1 91 ? -8.284 2.443 9.837 1.00 91.56 91 MET A CA 1
ATOM 716 C C . MET A 1 91 ? -7.032 2.373 8.948 1.00 91.56 91 MET A C 1
ATOM 718 O O . MET A 1 91 ? -6.124 3.189 9.114 1.00 91.56 91 MET A O 1
ATOM 722 N N . ALA A 1 92 ? -6.973 1.439 7.992 1.00 92.44 92 ALA A N 1
ATOM 723 C CA . ALA A 1 92 ? -5.826 1.279 7.096 1.00 92.44 92 ALA A CA 1
ATOM 724 C C . ALA A 1 92 ? -5.621 2.507 6.194 1.00 92.44 92 ALA A C 1
ATOM 726 O O . ALA A 1 92 ? -4.491 2.985 6.041 1.00 92.44 92 ALA A O 1
ATOM 727 N N . LEU A 1 93 ? -6.708 3.053 5.639 1.00 92.25 93 LEU A N 1
ATOM 728 C CA . LEU A 1 93 ? -6.653 4.257 4.813 1.00 92.25 93 LEU A CA 1
ATOM 729 C C . LEU A 1 93 ? -6.190 5.470 5.623 1.00 92.25 93 LEU A C 1
ATOM 731 O O . LEU A 1 93 ? -5.243 6.147 5.230 1.00 92.25 93 LEU A O 1
ATOM 735 N N . LEU A 1 94 ? -6.834 5.737 6.759 1.00 91.00 94 LEU A N 1
ATOM 736 C CA . LEU A 1 94 ? -6.528 6.901 7.590 1.00 91.00 94 LEU A CA 1
ATOM 737 C C . LEU A 1 94 ? -5.105 6.836 8.163 1.00 91.00 94 LEU A C 1
ATOM 739 O O . LEU A 1 94 ? -4.409 7.851 8.196 1.00 91.00 94 LEU A O 1
ATOM 743 N N . SER A 1 95 ? -4.636 5.645 8.549 1.00 90.62 95 SER A N 1
ATOM 744 C CA . SER A 1 95 ? -3.248 5.434 8.977 1.00 90.62 95 SER A CA 1
ATOM 745 C C . SER A 1 95 ? -2.254 5.728 7.849 1.00 90.62 95 SER A C 1
ATOM 747 O O . SER A 1 95 ? -1.233 6.379 8.072 1.00 90.62 95 SER A O 1
ATOM 749 N N . SER A 1 96 ? -2.560 5.296 6.623 1.00 90.50 96 SER A N 1
ATOM 750 C CA . SER A 1 96 ? -1.717 5.552 5.447 1.00 90.50 96 SER A CA 1
ATOM 751 C C . SER A 1 96 ? -1.696 7.039 5.084 1.00 90.50 96 SER A C 1
ATOM 753 O O . SER A 1 96 ? -0.629 7.609 4.870 1.00 90.50 96 SER A O 1
ATOM 755 N N . LEU A 1 97 ? -2.858 7.698 5.092 1.00 89.50 97 LEU A N 1
ATOM 756 C CA . LEU A 1 97 ? -2.972 9.137 4.849 1.00 89.50 97 LEU A CA 1
ATOM 757 C C . LEU A 1 97 ? -2.203 9.949 5.883 1.00 89.50 97 LEU A C 1
ATOM 759 O O . LEU A 1 97 ? -1.491 10.872 5.508 1.00 89.50 97 LEU A O 1
ATOM 763 N N . LYS A 1 98 ? -2.277 9.583 7.165 1.00 87.25 98 LYS A N 1
ATOM 764 C CA . LYS A 1 98 ? -1.509 10.257 8.215 1.00 87.25 98 LYS A CA 1
ATOM 765 C C . LYS A 1 98 ? 0.000 10.153 7.976 1.00 87.25 98 LYS A C 1
ATOM 767 O O . LYS A 1 98 ? 0.715 11.123 8.203 1.00 87.25 98 LYS A O 1
ATOM 772 N N . GLN A 1 99 ? 0.480 9.004 7.501 1.00 86.62 99 GLN A N 1
ATOM 773 C CA . GLN A 1 99 ? 1.902 8.795 7.203 1.00 86.62 99 GLN A CA 1
ATOM 774 C C . GLN A 1 99 ? 2.370 9.563 5.957 1.00 86.62 99 GLN A C 1
ATOM 776 O O . GLN A 1 99 ? 3.520 9.986 5.911 1.00 86.62 99 GLN A O 1
ATOM 781 N N . ILE A 1 100 ? 1.495 9.765 4.967 1.00 87.00 100 ILE A N 1
ATOM 782 C CA . ILE A 1 100 ? 1.835 10.448 3.707 1.00 87.00 100 ILE A CA 1
ATOM 783 C C . ILE A 1 100 ? 1.630 11.969 3.799 1.00 87.00 100 ILE A C 1
ATOM 785 O O . ILE A 1 100 ? 2.460 12.730 3.313 1.00 87.00 100 ILE A O 1
ATOM 789 N N . ALA A 1 101 ? 0.522 12.414 4.396 1.00 81.75 101 ALA A N 1
ATOM 790 C CA . ALA A 1 101 ? 0.061 13.805 4.389 1.00 81.75 101 ALA A CA 1
ATOM 791 C C . ALA A 1 101 ? 0.212 14.530 5.741 1.00 81.75 101 ALA A C 1
ATOM 793 O O . ALA A 1 101 ? 0.002 15.738 5.807 1.00 81.75 101 ALA A O 1
ATOM 794 N N . GLY A 1 102 ? 0.570 13.825 6.819 1.00 78.00 102 GLY A N 1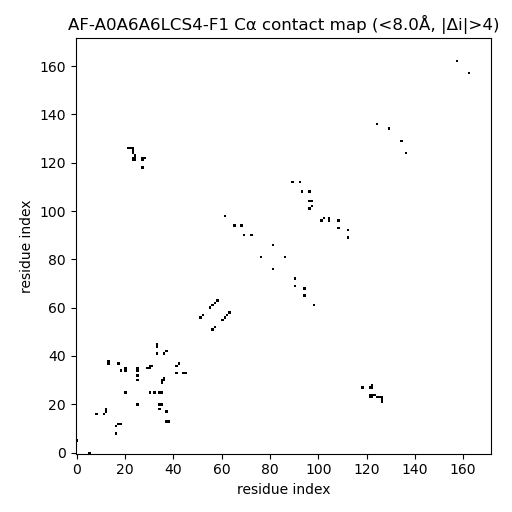
ATOM 795 C CA . GLY A 1 102 ? 0.724 14.413 8.151 1.00 78.00 102 GLY A CA 1
ATOM 796 C C . GLY A 1 102 ? -0.587 14.609 8.930 1.00 78.00 102 GLY A C 1
ATOM 797 O O . GLY A 1 102 ? -1.653 14.099 8.572 1.00 78.00 102 GLY A O 1
ATOM 798 N N . SER A 1 103 ? -0.478 15.313 10.061 1.00 63.66 103 SER A N 1
ATOM 799 C CA . SER A 1 103 ? -1.440 15.304 11.179 1.00 63.66 103 SER A CA 1
ATOM 800 C C . SER A 1 103 ? -2.736 16.106 10.976 1.00 63.66 103 SER A C 1
ATOM 802 O O . SER A 1 103 ? -3.689 15.872 11.716 1.00 63.66 103 SER A O 1
ATOM 804 N N . ASP A 1 104 ? -2.822 16.982 9.970 1.00 62.38 104 ASP A N 1
ATOM 805 C CA . ASP A 1 104 ? -3.907 17.980 9.844 1.00 62.38 104 ASP A CA 1
ATOM 806 C C . ASP A 1 104 ? -5.009 17.600 8.835 1.00 62.38 104 ASP A C 1
ATOM 808 O O . ASP A 1 104 ? -5.762 18.438 8.343 1.00 62.38 104 ASP A O 1
ATOM 812 N N . SER A 1 105 ? -5.134 16.315 8.504 1.00 62.03 105 SER A N 1
ATOM 813 C CA . SER A 1 105 ? -5.951 15.849 7.374 1.00 62.03 105 SER A CA 1
ATOM 814 C C . SER A 1 105 ? -7.383 15.413 7.728 1.00 62.03 105 SER A C 1
ATOM 816 O O . SER A 1 105 ? -8.052 14.800 6.896 1.00 62.03 105 SER A O 1
ATOM 818 N N . SER A 1 106 ? -7.906 15.703 8.926 1.00 67.50 106 SER A N 1
ATOM 819 C CA . SER A 1 106 ? -9.195 15.140 9.380 1.00 67.50 106 SER A CA 1
ATOM 820 C C . SER A 1 106 ? -10.392 15.547 8.50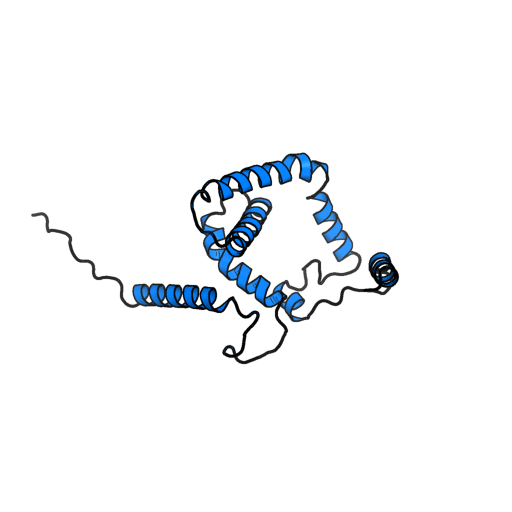5 1.00 67.50 106 SER A C 1
ATOM 822 O O . SER A 1 106 ? -11.219 14.700 8.180 1.00 67.50 106 SER A O 1
ATOM 824 N N . SER A 1 107 ? -10.457 16.799 8.044 1.00 70.44 107 SER A N 1
ATOM 825 C CA . SER A 1 107 ? -11.531 17.269 7.155 1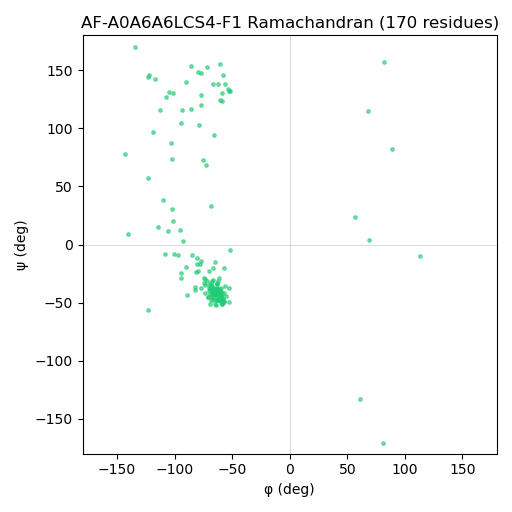.00 70.44 107 SER A CA 1
ATOM 826 C C . SER A 1 107 ? -11.385 16.738 5.724 1.00 70.44 107 SER A C 1
ATOM 828 O O . SER A 1 107 ? -12.361 16.298 5.118 1.00 70.44 107 SER A O 1
ATOM 830 N N . ILE A 1 108 ? -10.158 16.714 5.195 1.00 78.81 108 ILE A N 1
ATOM 831 C CA . ILE A 1 108 ? -9.862 16.217 3.842 1.00 78.81 108 ILE A CA 1
ATOM 832 C C . ILE A 1 108 ? -10.102 14.707 3.759 1.00 78.81 108 ILE A C 1
ATOM 834 O O . ILE A 1 108 ? -10.688 14.225 2.794 1.00 78.81 108 ILE A O 1
ATOM 838 N N . SER A 1 109 ? -9.691 13.955 4.779 1.00 82.25 109 SER A N 1
ATOM 839 C CA . SER A 1 109 ? -9.812 12.495 4.810 1.00 82.25 109 SER A CA 1
ATOM 840 C C . SER A 1 109 ? -11.264 12.016 4.782 1.00 82.25 109 SER A C 1
ATOM 842 O O . SER A 1 109 ? -11.548 11.020 4.121 1.00 82.25 109 SER A O 1
ATOM 844 N N . GLN A 1 110 ? -12.195 12.750 5.403 1.00 83.19 110 GLN A N 1
ATOM 845 C CA . GLN A 1 110 ? -13.626 12.430 5.346 1.00 83.19 110 GLN A CA 1
ATOM 846 C C . GLN A 1 110 ? -14.199 12.557 3.930 1.00 83.19 110 GLN A C 1
ATOM 848 O O . GLN A 1 110 ? -14.942 11.680 3.495 1.00 83.19 110 GLN A O 1
ATOM 853 N N . ALA A 1 111 ? -13.832 13.613 3.197 1.00 86.56 111 ALA A N 1
ATOM 854 C CA . ALA A 1 111 ? -14.274 13.806 1.815 1.00 86.56 111 ALA A CA 1
ATOM 855 C C . ALA A 1 111 ? -13.546 12.874 0.829 1.00 86.56 111 ALA A C 1
ATOM 857 O O . ALA A 1 111 ? -14.128 12.429 -0.156 1.00 86.56 111 ALA A O 1
ATOM 858 N N . PHE A 1 112 ? -12.278 12.559 1.098 1.00 89.62 112 PHE A N 1
ATOM 859 C CA . PHE A 1 112 ? -11.432 11.747 0.225 1.00 89.62 112 PHE A CA 1
ATOM 860 C C . PHE A 1 112 ? -11.740 10.247 0.304 1.00 89.62 112 PHE A C 1
ATOM 862 O O . PHE A 1 112 ? -11.698 9.552 -0.707 1.00 89.62 112 PHE A O 1
ATOM 869 N N . MET A 1 113 ? -12.064 9.737 1.493 1.00 90.69 113 MET A N 1
ATOM 870 C CA . MET A 1 113 ? -12.297 8.313 1.734 1.00 90.69 113 MET A CA 1
ATOM 871 C C . MET A 1 113 ? -13.316 7.641 0.793 1.00 90.69 113 MET A C 1
ATOM 873 O O . MET A 1 113 ? -12.969 6.597 0.232 1.00 90.69 113 MET A O 1
ATOM 877 N N . PRO A 1 114 ? -14.532 8.182 0.564 1.00 90.50 114 PRO A N 1
ATOM 878 C CA . PRO A 1 114 ? -15.482 7.548 -0.350 1.00 90.50 114 PRO A CA 1
ATOM 879 C C . PRO A 1 114 ? -14.961 7.496 -1.793 1.00 90.50 114 PRO A C 1
ATOM 881 O O . PRO A 1 114 ? -15.157 6.491 -2.475 1.00 90.50 114 PRO A O 1
ATOM 884 N N . GLU A 1 115 ? -14.258 8.532 -2.254 1.00 91.06 115 GLU A N 1
ATOM 885 C CA . GLU A 1 115 ? -13.668 8.557 -3.598 1.00 91.06 115 GLU A CA 1
ATOM 886 C C . GLU A 1 115 ? -12.492 7.581 -3.722 1.00 91.06 115 GLU A C 1
ATOM 888 O O . GLU A 1 115 ? -12.370 6.878 -4.725 1.00 91.06 115 GLU A O 1
ATOM 893 N N . PHE A 1 116 ? -11.677 7.446 -2.673 1.00 91.44 116 PHE A N 1
ATOM 894 C CA . PHE A 1 116 ? -10.605 6.455 -2.633 1.00 91.44 116 PHE A CA 1
ATOM 895 C C . PHE A 1 116 ? -11.144 5.021 -2.709 1.00 91.44 116 PHE A C 1
ATOM 897 O O . PHE A 1 116 ? -10.603 4.199 -3.446 1.00 91.44 116 PHE A O 1
ATOM 904 N N . PHE A 1 117 ? -12.231 4.700 -2.001 1.00 90.56 117 PHE A N 1
ATOM 905 C CA . PHE A 1 117 ? -12.817 3.361 -2.090 1.00 90.56 117 PHE A CA 1
ATOM 906 C C . PHE A 1 117 ? -13.424 3.068 -3.464 1.00 90.56 117 PHE A C 1
ATOM 908 O O . PHE A 1 117 ? -13.265 1.949 -3.952 1.00 90.56 117 PHE A O 1
ATOM 915 N N . LYS A 1 118 ? -14.032 4.056 -4.135 1.00 86.88 118 LYS A N 1
ATOM 916 C CA . LYS A 1 118 ? -14.452 3.907 -5.541 1.00 86.88 118 LYS A CA 1
ATOM 917 C C . LYS A 1 118 ? -13.261 3.632 -6.457 1.00 86.88 118 LYS A C 1
ATOM 919 O O . LYS A 1 118 ? -13.340 2.748 -7.304 1.00 86.88 118 LYS A O 1
ATOM 924 N N . LEU A 1 119 ? -12.150 4.342 -6.253 1.00 89.56 119 LEU A N 1
ATOM 925 C CA . LEU A 1 119 ? -10.910 4.127 -6.999 1.00 89.56 119 LEU A CA 1
ATOM 926 C C . LEU A 1 119 ? -10.393 2.692 -6.821 1.00 89.56 119 LEU A C 1
ATOM 928 O O . LEU A 1 119 ? -10.102 2.026 -7.811 1.00 89.56 119 LEU A O 1
ATOM 932 N N . VAL A 1 120 ? -10.322 2.192 -5.582 1.00 88.00 120 VAL A N 1
ATOM 933 C CA . VAL A 1 120 ? -9.873 0.816 -5.287 1.00 88.00 120 VAL A CA 1
ATOM 934 C C . VAL A 1 120 ? -10.807 -0.231 -5.896 1.00 88.00 120 VAL A C 1
ATOM 936 O O . VAL A 1 120 ? -10.341 -1.238 -6.419 1.00 88.00 120 VAL A O 1
ATOM 939 N N . LEU A 1 121 ? -12.122 -0.007 -5.868 1.00 84.62 121 LEU A N 1
ATOM 940 C CA . LEU A 1 121 ? -13.063 -0.901 -6.544 1.00 84.62 121 LEU A CA 1
ATOM 941 C C . LEU A 1 121 ? -12.827 -0.911 -8.057 1.00 84.62 121 LEU A C 1
ATOM 943 O O . LEU A 1 121 ? -12.795 -1.978 -8.662 1.00 84.62 121 LEU A O 1
ATOM 947 N N . GLY A 1 122 ? -12.584 0.256 -8.656 1.00 83.50 122 GLY A N 1
ATOM 948 C CA . GLY A 1 122 ? -12.270 0.373 -10.076 1.00 83.50 122 GLY A CA 1
ATOM 949 C C . GLY A 1 122 ? -11.014 -0.409 -10.478 1.00 83.50 122 GLY A C 1
ATOM 950 O O . GLY A 1 122 ? -11.032 -1.098 -11.497 1.00 83.50 122 GLY A O 1
ATOM 951 N N . THR A 1 123 ? -9.947 -0.380 -9.669 1.00 80.81 123 THR A N 1
ATOM 952 C CA . THR A 1 123 ? -8.699 -1.107 -9.983 1.00 80.81 123 THR A CA 1
ATOM 953 C C . THR A 1 123 ? -8.826 -2.626 -9.882 1.00 80.81 123 THR A C 1
ATOM 955 O O . THR A 1 123 ? -8.041 -3.338 -10.507 1.00 80.81 123 THR A O 1
ATOM 958 N N . LEU A 1 124 ? -9.800 -3.121 -9.115 1.00 76.12 124 LEU A N 1
ATOM 959 C CA . LEU A 1 124 ? -10.095 -4.549 -8.955 1.00 76.12 124 LEU A CA 1
ATOM 960 C C . LEU A 1 124 ? -11.240 -5.029 -9.860 1.00 76.12 124 LEU A C 1
ATOM 962 O O . LEU A 1 124 ? -11.487 -6.231 -9.953 1.00 76.12 124 LEU A O 1
ATOM 966 N N . SER A 1 125 ? -11.941 -4.105 -10.519 1.00 72.25 125 SER A N 1
ATOM 967 C CA . SER A 1 125 ? -13.036 -4.417 -11.431 1.00 72.25 125 SER A CA 1
ATOM 968 C C . SER A 1 125 ? -12.526 -4.858 -12.804 1.00 72.25 125 SER A C 1
ATOM 970 O O . SER A 1 125 ? -11.476 -4.417 -13.289 1.00 72.25 125 SER A O 1
ATOM 972 N N . LEU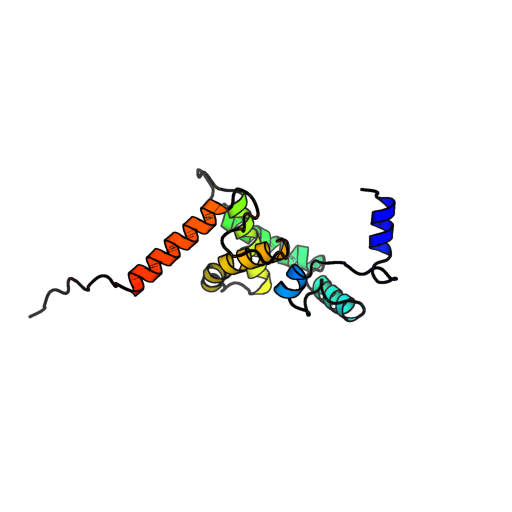 A 1 126 ? -13.288 -5.743 -13.447 1.00 64.62 126 LEU A N 1
ATOM 973 C CA . LEU A 1 126 ? -13.027 -6.108 -14.832 1.00 64.62 126 LEU A CA 1
ATOM 974 C C . LEU A 1 126 ? -13.292 -4.889 -15.732 1.00 64.62 126 LEU A C 1
ATOM 976 O O . LEU A 1 126 ? -14.301 -4.212 -15.535 1.00 64.62 126 LEU A O 1
ATOM 980 N N . PRO A 1 127 ? -12.436 -4.621 -16.735 1.00 63.34 127 PRO A N 1
ATOM 981 C CA . PRO A 1 127 ? -12.638 -3.550 -17.708 1.00 63.34 127 PRO A CA 1
ATOM 982 C C . PRO A 1 127 ? -13.756 -3.934 -18.689 1.00 63.34 127 PRO A C 1
ATOM 984 O O . PRO A 1 127 ? -13.502 -4.229 -19.855 1.00 63.34 127 PRO A O 1
ATOM 987 N N . ILE A 1 128 ? -14.993 -4.004 -18.204 1.00 63.09 128 ILE A N 1
ATOM 988 C CA . ILE A 1 128 ? -16.173 -4.275 -19.019 1.00 63.09 128 ILE A CA 1
ATOM 989 C C . ILE A 1 128 ? -17.003 -3.000 -19.021 1.00 63.09 128 ILE A C 1
ATOM 991 O O . ILE A 1 128 ? -17.491 -2.568 -17.978 1.00 63.09 128 ILE A O 1
ATOM 995 N N . ASP A 1 129 ? -17.142 -2.399 -20.198 1.00 54.16 129 ASP A N 1
ATOM 996 C CA . ASP A 1 129 ? -17.976 -1.222 -20.423 1.00 54.16 129 ASP A CA 1
ATOM 997 C C . ASP A 1 129 ? -19.450 -1.661 -20.450 1.00 54.16 129 ASP A C 1
ATOM 999 O O . ASP A 1 129 ? -20.069 -1.831 -21.501 1.00 54.16 129 ASP A O 1
ATOM 1003 N N . LEU A 1 130 ? -19.982 -1.998 -19.271 1.00 54.00 130 LEU A N 1
ATOM 1004 C CA . LEU A 1 130 ? -21.398 -2.288 -19.095 1.00 54.00 130 LEU A CA 1
ATOM 1005 C C . LEU A 1 130 ? -22.128 -0.989 -18.745 1.00 54.00 130 LEU A C 1
ATOM 1007 O O . LEU A 1 130 ? -21.629 -0.203 -17.935 1.00 54.00 130 LEU A O 1
ATOM 1011 N N . PRO A 1 131 ? -23.332 -0.756 -19.296 1.00 42.25 131 PRO A N 1
ATOM 1012 C CA . PRO A 1 131 ? -24.163 0.359 -18.866 1.00 42.25 131 PRO A CA 1
ATOM 1013 C C . PRO A 1 131 ? -24.344 0.294 -17.344 1.00 42.25 131 PRO A C 1
ATOM 1015 O O . PRO A 1 131 ? -24.637 -0.772 -16.803 1.00 42.25 131 PRO A O 1
ATOM 1018 N N . ALA A 1 132 ? -24.172 1.437 -16.670 1.00 50.19 132 ALA A N 1
ATOM 1019 C CA . ALA A 1 132 ? -24.012 1.606 -15.216 1.00 50.19 132 ALA A CA 1
ATOM 1020 C C . ALA A 1 132 ? -25.071 0.943 -14.300 1.00 50.19 132 ALA A C 1
ATOM 1022 O O . ALA A 1 132 ? -24.939 0.985 -13.083 1.00 50.19 132 ALA A O 1
ATOM 1023 N N . GLN A 1 133 ? -26.115 0.334 -14.860 1.00 44.50 133 GLN A N 1
ATOM 1024 C CA . GLN A 1 133 ? -27.120 -0.449 -14.138 1.00 44.50 133 GLN A CA 1
ATOM 1025 C C . GLN A 1 133 ? -26.710 -1.918 -13.918 1.00 44.50 133 GLN A C 1
ATOM 1027 O O . GLN A 1 133 ? -27.386 -2.620 -13.176 1.00 44.50 133 GLN A O 1
ATOM 1032 N N . ILE A 1 134 ? -25.621 -2.394 -14.536 1.00 38.06 134 ILE A N 1
ATOM 1033 C CA . ILE A 1 134 ? -25.151 -3.787 -14.439 1.00 38.06 134 ILE A CA 1
ATOM 1034 C C . ILE A 1 134 ? -23.705 -3.807 -13.925 1.00 38.06 134 ILE A C 1
ATOM 1036 O O . ILE A 1 134 ? -22.796 -4.308 -14.579 1.00 38.06 134 ILE A O 1
ATOM 1040 N N . ILE A 1 135 ? -23.460 -3.231 -12.751 1.00 41.75 135 ILE A N 1
ATOM 1041 C CA . ILE A 1 135 ? -22.242 -3.533 -11.992 1.00 41.75 135 ILE A CA 1
ATOM 1042 C C . ILE A 1 135 ? -22.680 -4.132 -10.663 1.00 41.75 135 ILE A C 1
ATOM 1044 O O . ILE A 1 135 ? -22.983 -3.420 -9.715 1.00 41.75 135 ILE A O 1
ATOM 1048 N N . VAL A 1 136 ? -22.683 -5.463 -10.606 1.00 41.28 136 VAL A N 1
ATOM 1049 C CA . VAL A 1 136 ? -22.574 -6.205 -9.349 1.00 41.28 136 VAL A CA 1
ATOM 1050 C C . VAL A 1 136 ? -21.139 -6.717 -9.292 1.00 41.28 136 VAL A C 1
ATOM 1052 O O . VAL A 1 136 ? -20.829 -7.805 -9.774 1.00 41.28 136 VAL A O 1
ATOM 1055 N N . ALA A 1 137 ? -20.238 -5.893 -8.760 1.00 40.66 137 ALA A N 1
ATOM 1056 C CA . ALA A 1 137 ? -18.961 -6.370 -8.253 1.00 40.66 137 ALA A CA 1
ATOM 1057 C C . ALA A 1 137 ? -19.136 -6.599 -6.746 1.00 40.66 137 ALA A C 1
ATOM 1059 O O . ALA A 1 137 ? -19.195 -5.651 -5.971 1.00 40.66 137 ALA A O 1
ATOM 1060 N N . ASP A 1 138 ? -19.241 -7.879 -6.391 1.00 39.34 138 ASP A N 1
ATOM 1061 C CA . ASP A 1 138 ? -19.378 -8.449 -5.046 1.00 39.34 138 ASP A CA 1
ATOM 1062 C C . ASP A 1 138 ? -20.705 -8.165 -4.302 1.00 39.34 138 ASP A C 1
ATOM 1064 O O . ASP A 1 138 ? -21.057 -7.051 -3.914 1.00 39.34 138 ASP A O 1
ATOM 1068 N N . SER A 1 139 ? -21.442 -9.251 -4.075 1.00 40.16 139 SER A N 1
ATOM 1069 C CA . SER A 1 139 ? -22.807 -9.382 -3.540 1.00 40.16 139 SER A CA 1
ATOM 1070 C C . SER A 1 139 ? -22.990 -8.999 -2.056 1.00 40.16 139 SER A C 1
ATOM 1072 O O . SER A 1 139 ? -23.812 -9.585 -1.355 1.00 40.16 139 SER A O 1
ATOM 1074 N N . ARG A 1 140 ? -22.237 -8.016 -1.550 1.00 47.34 140 ARG A N 1
ATOM 1075 C CA . ARG A 1 140 ? -22.427 -7.425 -0.208 1.00 47.34 140 ARG A CA 1
ATOM 1076 C C . ARG A 1 140 ? -22.236 -5.904 -0.142 1.00 47.34 140 ARG A C 1
ATOM 1078 O O . ARG A 1 140 ? -22.233 -5.349 0.951 1.00 47.34 140 ARG A O 1
ATOM 1085 N N . GLN A 1 141 ? -22.096 -5.218 -1.278 1.00 46.91 141 GLN A N 1
ATOM 1086 C CA . GLN A 1 141 ? -21.828 -3.773 -1.300 1.00 46.91 141 GLN A CA 1
ATOM 1087 C C . GLN A 1 141 ? -23.064 -2.890 -1.587 1.00 46.91 141 GLN A C 1
ATOM 1089 O O . GLN A 1 141 ? -22.971 -1.668 -1.446 1.00 46.91 141 GLN A O 1
ATOM 1094 N N . GLU A 1 142 ? -24.214 -3.475 -1.952 1.00 45.75 142 GLU A N 1
ATOM 1095 C CA . GLU A 1 142 ? -25.458 -2.732 -2.251 1.00 45.75 142 GLU A CA 1
ATOM 1096 C C . GLU A 1 142 ? -25.897 -1.831 -1.086 1.00 45.75 142 GLU A C 1
ATOM 1098 O O . GLU A 1 142 ? -26.290 -0.687 -1.305 1.00 45.75 142 GLU A O 1
ATOM 1103 N N . GLU A 1 143 ? -25.694 -2.275 0.155 1.00 45.59 143 GLU A N 1
ATOM 1104 C CA . GLU A 1 143 ? -26.093 -1.527 1.351 1.00 45.59 143 GLU A CA 1
ATOM 1105 C C . GLU A 1 143 ? -25.285 -0.222 1.535 1.00 45.59 143 GLU A C 1
ATOM 1107 O O . GLU A 1 143 ? -25.807 0.787 2.012 1.00 45.59 143 GLU A O 1
ATOM 1112 N N . TYR A 1 144 ? -24.021 -0.188 1.087 1.00 43.69 144 TYR A N 1
ATOM 1113 C CA . TYR A 1 144 ? -23.162 0.999 1.204 1.00 43.69 144 TYR A CA 1
ATOM 1114 C C . TYR A 1 144 ? -23.425 2.016 0.084 1.00 43.69 144 TYR A C 1
ATOM 1116 O O . TYR A 1 144 ? -23.455 3.226 0.329 1.00 43.69 144 TYR A O 1
ATOM 1124 N N . CYS A 1 145 ? -23.662 1.542 -1.143 1.00 42.88 145 CYS A N 1
ATOM 1125 C CA . CYS A 1 145 ? -24.030 2.402 -2.267 1.00 42.88 145 CYS A CA 1
ATOM 1126 C C . CYS A 1 145 ? -25.414 3.038 -2.067 1.00 42.88 145 CYS A C 1
ATOM 1128 O O . CYS A 1 145 ? -25.546 4.249 -2.257 1.00 42.88 145 CYS A O 1
ATOM 1130 N N . GLU A 1 146 ? -26.412 2.287 -1.585 1.00 46.34 146 GLU A N 1
ATOM 1131 C CA . GLU A 1 146 ? -27.730 2.847 -1.256 1.00 46.34 146 GLU A CA 1
ATOM 1132 C C . GLU A 1 146 ? -27.654 3.910 -0.149 1.00 46.34 146 GLU A C 1
ATOM 1134 O O . GLU A 1 146 ? -28.326 4.946 -0.226 1.00 46.34 146 GLU A O 1
ATOM 1139 N N . HIS A 1 147 ? -26.799 3.716 0.862 1.00 48.53 147 HIS A N 1
ATOM 1140 C CA . HIS A 1 147 ? -26.627 4.685 1.947 1.00 48.53 147 HIS A CA 1
ATOM 1141 C C . HIS A 1 147 ? -25.986 6.002 1.475 1.00 48.53 147 HIS A C 1
ATOM 1143 O O . HIS A 1 147 ? -26.388 7.100 1.879 1.00 48.53 147 HIS A O 1
ATOM 1149 N N . VAL A 1 148 ? -25.006 5.920 0.572 1.00 50.88 148 VAL A N 1
ATOM 1150 C CA . VAL A 1 148 ? -24.368 7.103 -0.022 1.00 50.88 148 VAL A CA 1
ATOM 1151 C C . VAL A 1 148 ? -25.329 7.820 -0.974 1.00 50.88 148 VAL A C 1
ATOM 1153 O O . VAL A 1 148 ? -25.418 9.049 -0.942 1.00 50.88 148 VAL A O 1
ATOM 1156 N N . GLU A 1 149 ? -26.110 7.092 -1.774 1.00 47.09 149 GLU A N 1
ATOM 1157 C CA . GLU A 1 149 ? -27.112 7.692 -2.661 1.00 47.09 149 GLU A CA 1
ATOM 1158 C C . GLU A 1 149 ? -28.251 8.380 -1.904 1.00 47.09 149 GLU A C 1
ATOM 1160 O O . GLU A 1 149 ? -28.662 9.485 -2.271 1.00 47.09 149 GLU A O 1
ATOM 1165 N N . THR A 1 150 ? -28.752 7.769 -0.829 1.00 50.47 150 THR A N 1
ATOM 1166 C CA . THR A 1 150 ? -29.790 8.369 0.024 1.00 50.47 150 THR A CA 1
ATOM 1167 C C . THR A 1 150 ? -29.280 9.617 0.742 1.00 50.47 150 THR A C 1
ATOM 1169 O O . THR A 1 150 ? -29.997 10.622 0.812 1.00 50.47 150 THR A O 1
ATOM 1172 N N . THR A 1 151 ? -28.022 9.610 1.187 1.00 49.47 151 THR A N 1
ATOM 1173 C CA . THR A 1 151 ? -27.362 10.786 1.775 1.00 49.47 151 THR A CA 1
ATOM 1174 C C . THR A 1 151 ? -27.200 11.910 0.748 1.00 49.47 151 THR A C 1
ATOM 1176 O O . THR A 1 151 ? -27.533 13.059 1.039 1.00 49.47 151 THR A O 1
ATOM 1179 N N . ASN A 1 152 ? -26.800 11.585 -0.485 1.00 43.91 152 ASN A N 1
ATOM 1180 C CA . ASN A 1 152 ? -26.593 12.567 -1.553 1.00 43.91 152 ASN A CA 1
ATOM 1181 C C . ASN A 1 152 ? -27.919 13.128 -2.121 1.00 43.91 152 ASN A C 1
ATOM 1183 O O . ASN A 1 152 ? -28.003 14.285 -2.537 1.00 43.91 152 ASN A O 1
ATOM 1187 N N . ARG A 1 153 ? -29.008 12.341 -2.103 1.00 49.44 153 ARG A N 1
ATOM 1188 C CA . ARG A 1 153 ? -30.364 12.849 -2.396 1.00 49.44 153 ARG A CA 1
ATOM 1189 C C . ARG A 1 153 ? -30.862 13.789 -1.300 1.00 49.44 153 ARG A C 1
ATOM 1191 O O . ARG A 1 153 ? -31.481 14.800 -1.630 1.00 49.44 153 ARG A O 1
ATOM 1198 N N . ARG A 1 154 ? -30.577 13.500 -0.023 1.00 50.72 154 ARG A N 1
ATOM 1199 C CA . ARG A 1 154 ? -30.936 14.382 1.101 1.00 50.72 154 ARG A CA 1
ATOM 1200 C C . ARG A 1 154 ? -30.207 15.720 1.030 1.00 50.72 154 ARG A C 1
ATOM 1202 O O . ARG A 1 154 ? -30.880 16.746 1.094 1.00 50.72 154 ARG A O 1
ATOM 1209 N N . THR A 1 155 ? -2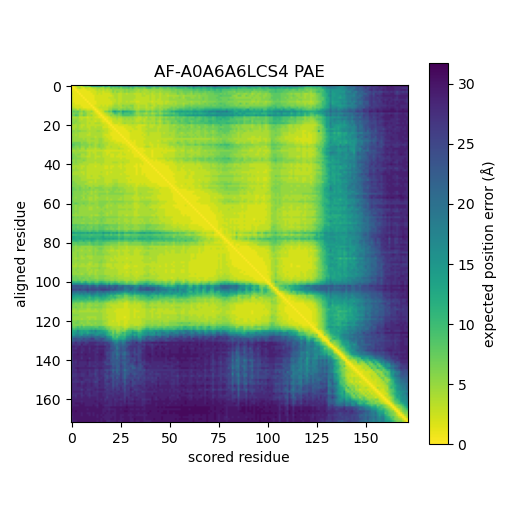8.892 15.733 0.813 1.00 51.84 155 THR A N 1
ATOM 1210 C CA . THR A 1 155 ? -28.114 16.979 0.666 1.00 51.84 155 THR A CA 1
ATOM 1211 C C . THR A 1 155 ? -28.582 17.805 -0.533 1.00 51.84 155 THR A C 1
ATOM 1213 O O . THR A 1 155 ? -28.893 18.981 -0.368 1.00 51.84 155 THR A O 1
ATOM 1216 N N . LYS A 1 156 ? -28.806 17.183 -1.700 1.00 49.94 156 LYS A N 1
ATOM 1217 C CA . LYS A 1 156 ? -29.388 17.872 -2.871 1.00 49.94 156 LYS A CA 1
ATOM 1218 C C . LYS A 1 156 ? -30.842 18.324 -2.688 1.00 49.94 156 LYS A C 1
ATOM 1220 O O . LYS A 1 156 ? -31.306 19.153 -3.472 1.00 49.94 156 LYS A O 1
ATOM 1225 N N . SER A 1 157 ? -31.592 17.756 -1.740 1.00 50.84 157 SER A N 1
ATOM 1226 C CA . SER A 1 157 ? -32.946 18.221 -1.394 1.00 50.84 157 SER A CA 1
ATOM 1227 C C . SER A 1 157 ? -32.912 19.417 -0.441 1.00 50.84 157 SER A C 1
ATOM 1229 O O . SER A 1 157 ? -33.700 20.340 -0.614 1.00 50.84 157 SER A O 1
ATOM 1231 N N . ILE A 1 158 ? -31.951 19.443 0.490 1.00 56.03 158 ILE A N 1
ATOM 1232 C CA . ILE A 1 158 ? -31.719 20.552 1.426 1.00 56.03 158 ILE A CA 1
ATOM 1233 C C . ILE A 1 158 ? -31.175 21.779 0.681 1.00 56.03 158 ILE A C 1
ATOM 1235 O O . ILE A 1 158 ? -31.602 22.895 0.953 1.00 56.03 158 ILE A O 1
ATOM 1239 N N . GLU A 1 159 ? -30.299 21.583 -0.310 1.00 52.12 159 GLU A N 1
ATOM 1240 C CA . GLU A 1 159 ? -29.824 22.668 -1.184 1.00 52.12 159 GLU A CA 1
ATOM 1241 C C . GLU A 1 159 ? -30.920 23.207 -2.114 1.00 52.12 159 GLU A C 1
ATOM 1243 O O . GLU A 1 159 ? -30.942 24.398 -2.415 1.00 52.12 159 GLU A O 1
ATOM 1248 N N . ARG A 1 160 ? -31.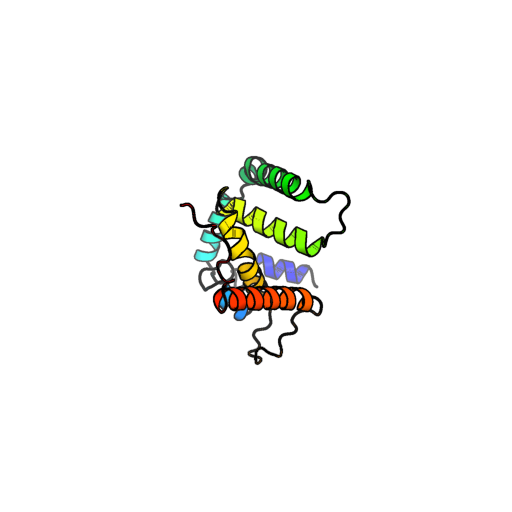848 22.348 -2.567 1.00 51.81 160 ARG A N 1
ATOM 1249 C CA . ARG A 1 160 ? -32.971 22.761 -3.426 1.00 51.81 160 ARG A CA 1
ATOM 1250 C C . ARG A 1 160 ? -34.144 23.369 -2.663 1.00 51.81 160 ARG A C 1
ATOM 1252 O O . ARG A 1 160 ? -34.909 24.113 -3.267 1.00 51.81 160 ARG A O 1
ATOM 1259 N N . ASN A 1 161 ? -34.301 23.056 -1.379 1.00 46.22 161 ASN A N 1
ATOM 1260 C CA . ASN A 1 161 ? -35.362 23.595 -0.537 1.00 46.22 161 ASN A CA 1
ATOM 1261 C C . ASN A 1 161 ? -34.826 23.842 0.887 1.00 46.22 161 ASN A C 1
ATOM 1263 O O . ASN A 1 161 ? -35.037 23.014 1.780 1.00 46.22 161 ASN A O 1
ATOM 1267 N N . PRO A 1 162 ? -34.076 24.939 1.104 1.00 46.00 162 PRO A N 1
ATOM 1268 C CA . PRO A 1 162 ? -33.514 25.245 2.412 1.00 46.00 162 PRO A CA 1
ATOM 1269 C C . PRO A 1 162 ? -34.648 25.451 3.429 1.00 46.00 162 PRO A C 1
ATOM 1271 O O . PRO A 1 162 ? -35.651 26.090 3.097 1.00 46.00 162 PRO A O 1
ATOM 1274 N N . PRO A 1 163 ? -34.531 24.933 4.666 1.00 47.84 163 PRO A N 1
ATOM 1275 C CA . PRO A 1 163 ? -35.556 25.140 5.679 1.00 47.84 163 PRO A CA 1
ATOM 1276 C C . PRO A 1 163 ? -35.742 26.642 5.921 1.00 47.84 163 PRO A C 1
ATOM 1278 O O . PRO A 1 163 ? -34.787 27.367 6.211 1.00 47.84 163 PRO A O 1
ATOM 1281 N N . GLY A 1 164 ? -36.982 27.105 5.747 1.00 46.88 164 GLY A N 1
ATOM 1282 C CA . GLY A 1 164 ? -37.368 28.499 5.920 1.00 46.88 164 GLY A CA 1
ATOM 1283 C C . GLY A 1 164 ? -36.938 29.023 7.286 1.00 46.88 164 GLY A C 1
ATOM 1284 O O . GLY A 1 164 ? -37.157 28.384 8.315 1.00 46.88 164 GLY A O 1
ATOM 1285 N N . ARG A 1 165 ? -36.306 30.198 7.280 1.00 46.44 165 ARG A N 1
ATOM 1286 C CA . ARG A 1 165 ? -35.877 30.924 8.474 1.00 46.44 165 ARG A CA 1
ATOM 1287 C C . ARG A 1 165 ? -37.129 31.355 9.248 1.00 46.44 165 ARG A C 1
ATOM 1289 O O . ARG A 1 165 ? -37.724 32.378 8.933 1.00 46.44 165 ARG A O 1
ATOM 1296 N N . ALA A 1 166 ? -37.555 30.553 10.215 1.00 45.22 166 ALA A N 1
ATOM 1297 C CA . ALA A 1 166 ? -38.583 30.927 11.174 1.00 45.22 166 ALA A CA 1
ATOM 1298 C C . ALA A 1 166 ? -37.912 31.231 12.521 1.00 45.22 166 ALA A C 1
ATOM 1300 O O . ALA A 1 166 ? -37.120 30.423 13.005 1.00 45.22 166 ALA A O 1
ATOM 1301 N N . TRP A 1 167 ? -38.293 32.377 13.094 1.00 36.06 167 TRP A N 1
ATOM 1302 C CA . TRP A 1 167 ? -38.030 32.858 14.459 1.00 36.06 167 TRP A CA 1
ATOM 1303 C C . TRP A 1 167 ? -36.738 33.662 14.693 1.00 36.06 167 TRP A C 1
ATOM 1305 O O . TRP A 1 167 ? -35.749 33.171 15.227 1.00 36.06 167 TRP A O 1
ATOM 1315 N N . LEU A 1 168 ? -36.814 34.959 14.381 1.00 40.56 168 LEU A N 1
ATOM 1316 C CA . LEU A 1 168 ? -36.262 36.021 15.230 1.00 40.56 168 LEU A CA 1
ATOM 1317 C C . LEU A 1 168 ? -37.472 36.723 15.878 1.00 40.56 168 LEU A C 1
ATOM 1319 O O . LEU A 1 168 ? -38.391 37.074 15.138 1.00 40.56 168 LEU A O 1
ATOM 1323 N N . PRO A 1 169 ? -37.543 36.884 17.210 1.00 40.16 169 PRO A N 1
ATOM 1324 C CA . PRO A 1 169 ? -38.511 37.786 17.819 1.00 40.16 169 PRO A CA 1
ATOM 1325 C C . PRO A 1 169 ? -38.026 39.231 17.649 1.00 40.16 169 PRO A C 1
ATOM 1327 O O . PRO A 1 169 ? -36.875 39.532 17.963 1.00 40.16 169 PRO A O 1
ATOM 1330 N N . ASP A 1 170 ? -38.897 40.100 17.133 1.00 37.06 170 ASP A N 1
ATOM 1331 C CA . ASP A 1 170 ? -38.636 41.534 16.994 1.00 37.06 170 ASP A CA 1
ATOM 1332 C C . ASP A 1 170 ? -38.369 42.172 18.367 1.00 37.06 170 ASP A C 1
ATOM 1334 O O . ASP A 1 170 ? -39.177 42.080 19.294 1.00 37.06 170 ASP A O 1
ATOM 1338 N N . GLU A 1 171 ? -37.217 42.830 18.486 1.00 40.78 171 GLU A N 1
ATOM 1339 C CA . GLU A 1 171 ? -36.882 43.725 19.588 1.00 40.78 171 GLU A CA 1
ATOM 1340 C C . GLU A 1 171 ? -37.257 45.166 19.191 1.00 40.78 171 GLU A C 1
ATOM 1342 O O . GLU A 1 171 ? -36.629 45.742 18.304 1.00 40.78 171 GLU A O 1
ATOM 1347 N N . LYS A 1 172 ? -38.224 45.724 19.938 1.00 38.78 172 LYS A N 1
ATOM 1348 C CA . LYS A 1 172 ? -38.693 47.127 20.034 1.00 38.78 172 LYS A CA 1
ATOM 1349 C C . LYS A 1 172 ? -39.602 47.701 18.945 1.00 38.78 172 LYS A C 1
ATOM 1351 O O . LYS A 1 172 ? -39.147 47.944 17.811 1.00 38.78 172 LYS A O 1
#

InterPro domains:
  IPR036396 Cytochrome P450 superfamily [G3DSA:1.10.630.10] (1-168)
  IPR036396 Cytochrome P450 superfamily [SSF48264] (2-128)

Mean predicted aligned error: 13.04 Å

Organism: Hevea brasiliensis (NCBI:txid3981)

Sequence (172 aa):
MDPELNKYILMNEAKGLVPGYPQSMLDILGKCNIAAVHGSTHKYMRGALLSLISPTMIREQLLPTIDVFMRTHLSNWDNKVIDIQQKTKEMALLSSLKQIAGSDSSSISQAFMPEFFKLVLGTLSLPIDLPAQIIVADSRQEEYCEHVETTNRRTKSIERNPPGRAWLPDEK

Nearest PDB structures (foldseek):
  6a15-assembly1_A  TM=7.950E-01  e=1.122E-04  Arabidopsis thaliana
  6a17-assembly1_A  TM=7.914E-01  e=2.200E-04  Arabidopsis thaliana
  6a18-assembly1_A  TM=7.298E-01  e=6.752E-04  Arabidopsis thaliana
  2ve3-assembly2_B  TM=7.178E-01  e=5.084E-03  Synechocystis sp. PCC 6803
  6hqg-assembly4_D  TM=4.962E-01  e=2.170E+00  Phenylobacterium zucineum HLK1

Solvent-accessible surface area (backbone atoms only — not comparable to full-atom values): 10718 Å² total; per-residue (Å²): 135,62,67,66,61,52,49,50,55,67,77,32,56,80,73,85,46,74,85,86,73,58,66,44,35,44,65,72,64,32,74,85,29,75,86,62,41,59,71,70,61,28,53,49,54,52,51,55,54,49,65,70,61,28,74,64,42,37,65,73,49,49,49,56,52,48,51,56,50,48,53,64,67,52,72,78,48,77,99,56,94,71,63,64,68,62,50,51,53,54,49,54,51,54,54,50,46,40,74,75,72,38,92,85,43,71,72,58,47,64,68,44,48,65,55,51,51,53,52,54,51,47,49,73,43,77,85,64,94,54,67,88,89,66,74,84,78,63,103,78,48,66,70,59,54,52,51,51,51,54,50,53,52,50,53,59,44,43,77,74,53,63,82,78,95,76,86,79,84,88,82,132

Radius of gyration: 22.89 Å; Cα contacts (8 Å, |Δi|>4): 63; chains: 1; bounding box: 54×72×44 Å

Secondary structure (DSSP, 8-state):
--HHHHHHHHHTBTTTB-----HHHHHHH-TTSTTT--HHHHHHHHHHHHHHT-HHHIIIIIHHHHHHHHHHHHTT-TT----HHHHHHHHHHHHHHHHHH-TT-HHHHHHHHHHHHHHHHHHHS------TT----STT-HHHHHHHHHHHHHHHHHHHSPPP--------